Protein AF-A0A6H9KWT3-F1 (afdb_monomer)

Nearest PDB structures (foldseek):
  3na2-assembly3_B  TM=7.318E-01  e=3.523E-04  Leptospirillum rubarum
  6u9j-assembly1_A  TM=6.448E-01  e=3.720E-04  Escherichia coli O157:H7
  3na2-assembly4_C  TM=6.069E-01  e=5.750E-04  Leptospirillum rubarum
  3na2-assembly1_A  TM=5.983E-01  e=1.047E-03  Leptospirillum rubarum
  2iab-assembly1_A  TM=2.964E-01  e=1.240E+00  Streptomyces avermitilis

Mean predicted aligned error: 3.22 Å

Structure (mmCIF, N/CA/C/O backbone):
data_AF-A0A6H9KWT3-F1
#
_entry.id   AF-A0A6H9KWT3-F1
#
loop_
_atom_site.group_PDB
_atom_site.id
_atom_site.type_symbol
_atom_site.label_atom_id
_atom_site.label_alt_id
_atom_site.label_comp_id
_atom_site.label_asym_id
_atom_site.label_entity_id
_atom_site.label_seq_id
_atom_site.pdbx_PDB_ins_code
_atom_site.Cartn_x
_atom_site.Cartn_y
_atom_site.Cartn_z
_atom_site.occupancy
_atom_site.B_iso_or_equiv
_atom_site.auth_seq_id
_atom_site.auth_comp_id
_atom_site.auth_asym_id
_atom_site.auth_atom_id
_atom_site.pdbx_PDB_model_num
ATOM 1 N N . MET A 1 1 ? -4.986 -3.971 -15.962 1.00 73.75 1 MET A N 1
ATOM 2 C CA . MET A 1 1 ? -3.724 -4.735 -16.128 1.00 73.75 1 MET A CA 1
ATOM 3 C C . MET A 1 1 ? -2.672 -4.087 -15.248 1.00 73.75 1 MET A C 1
ATOM 5 O O . MET A 1 1 ? -2.765 -2.881 -15.087 1.00 73.75 1 MET A O 1
ATOM 9 N N . PRO A 1 2 ? -1.687 -4.819 -14.705 1.00 84.50 2 PRO A N 1
ATOM 10 C CA . PRO A 1 2 ? -0.586 -4.197 -13.974 1.00 84.50 2 P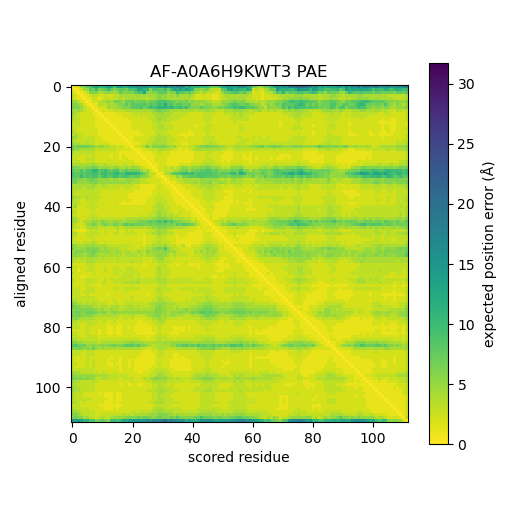RO A CA 1
ATOM 11 C C . PRO A 1 2 ? 0.045 -3.056 -14.774 1.00 84.50 2 PRO A C 1
ATOM 13 O O . PRO A 1 2 ? 0.155 -3.151 -15.999 1.00 84.50 2 PRO A O 1
ATOM 16 N N . SER A 1 3 ? 0.386 -1.960 -14.103 1.00 89.75 3 SER A N 1
ATOM 17 C CA . SER A 1 3 ? 0.795 -0.728 -14.775 1.00 89.75 3 SER A CA 1
ATOM 18 C C . SER A 1 3 ? 2.028 -0.107 -14.131 1.00 89.75 3 SER A C 1
ATOM 20 O O . SER A 1 3 ? 2.584 -0.606 -13.154 1.00 89.75 3 SER A O 1
ATOM 22 N N . LYS A 1 4 ? 2.453 1.025 -14.683 1.00 93.81 4 LYS A N 1
ATOM 23 C CA . LYS A 1 4 ? 3.325 1.978 -13.999 1.00 93.81 4 LYS A CA 1
ATOM 24 C C . LYS A 1 4 ? 2.529 2.853 -13.039 1.00 93.81 4 LYS A C 1
ATOM 26 O O . LYS A 1 4 ? 1.340 3.097 -13.272 1.00 93.81 4 LYS A O 1
ATOM 31 N N . ILE A 1 5 ? 3.191 3.363 -12.006 1.00 90.62 5 ILE A N 1
ATOM 32 C CA . ILE A 1 5 ? 2.675 4.470 -11.209 1.00 90.62 5 ILE A CA 1
ATOM 33 C C . ILE A 1 5 ? 2.789 5.736 -12.053 1.00 90.62 5 ILE A C 1
ATOM 35 O O . ILE A 1 5 ? 3.878 6.223 -12.344 1.00 90.62 5 ILE A O 1
ATOM 39 N N . VAL A 1 6 ? 1.637 6.259 -12.461 1.00 82.50 6 VAL A N 1
ATOM 40 C CA . VAL A 1 6 ? 1.530 7.501 -13.245 1.00 82.50 6 VAL A CA 1
ATOM 41 C C . VAL A 1 6 ? 0.968 8.664 -12.430 1.00 82.50 6 VAL A C 1
ATOM 43 O O . VAL A 1 6 ? 1.151 9.819 -12.801 1.00 82.50 6 VAL A O 1
ATOM 46 N N . ASN A 1 7 ? 0.304 8.375 -11.308 1.00 83.12 7 ASN A N 1
ATOM 47 C CA . ASN A 1 7 ? -0.207 9.389 -10.394 1.00 83.12 7 ASN A CA 1
ATOM 48 C C . ASN A 1 7 ? 0.908 9.804 -9.420 1.00 83.12 7 ASN A C 1
ATOM 50 O O . ASN A 1 7 ? 1.379 8.989 -8.622 1.00 83.12 7 ASN A O 1
ATOM 54 N N . SER A 1 8 ? 1.305 11.077 -9.468 1.00 82.81 8 SER A N 1
ATOM 55 C CA . SER A 1 8 ? 2.366 11.634 -8.622 1.00 82.81 8 SER A CA 1
ATOM 56 C C . SER A 1 8 ? 2.069 11.539 -7.126 1.00 82.81 8 SER A C 1
ATOM 58 O O . SER A 1 8 ? 3.006 11.505 -6.336 1.00 82.81 8 SER A O 1
ATOM 60 N N . ASN A 1 9 ? 0.798 11.453 -6.730 1.00 90.38 9 ASN A N 1
ATOM 61 C CA . ASN A 1 9 ? 0.387 11.388 -5.328 1.00 90.38 9 ASN A CA 1
ATOM 62 C C . ASN A 1 9 ? 0.555 9.975 -4.739 1.00 90.38 9 ASN A C 1
ATOM 64 O O . ASN A 1 9 ? 0.649 9.829 -3.521 1.00 90.38 9 ASN A O 1
ATOM 68 N N . LEU A 1 10 ? 0.662 8.929 -5.576 1.00 91.94 10 LEU A N 1
ATOM 69 C CA . LEU A 1 10 ? 0.928 7.563 -5.102 1.00 91.94 10 LEU A CA 1
ATOM 70 C C . LEU A 1 10 ? 2.362 7.388 -4.607 1.00 91.94 10 LEU A C 1
ATOM 72 O O . LEU A 1 10 ? 2.577 6.643 -3.656 1.00 91.94 10 LEU A O 1
ATOM 76 N N . LEU A 1 11 ? 3.340 8.048 -5.233 1.00 92.69 11 LEU A N 1
ATOM 77 C CA . LEU A 1 11 ? 4.750 7.837 -4.894 1.00 92.69 11 LEU A CA 1
ATOM 78 C C . LEU A 1 11 ? 5.062 8.233 -3.440 1.00 92.69 11 LEU A C 1
ATOM 80 O O . LEU A 1 11 ? 5.521 7.366 -2.699 1.00 92.69 11 LEU A O 1
ATOM 84 N N . PRO A 1 12 ? 4.733 9.452 -2.961 1.00 94.31 12 PRO A N 1
ATOM 85 C CA . PRO A 1 12 ? 4.964 9.818 -1.564 1.00 94.31 12 PRO A CA 1
ATOM 86 C C . PRO A 1 12 ? 4.226 8.917 -0.569 1.00 94.31 12 PRO A C 1
ATOM 88 O O . PRO A 1 12 ? 4.743 8.643 0.514 1.00 94.31 12 PRO A O 1
ATOM 91 N N . LEU A 1 13 ? 3.022 8.454 -0.928 1.00 95.75 13 LEU A N 1
ATOM 92 C CA . LEU A 1 13 ? 2.246 7.532 -0.106 1.00 95.75 13 LEU A CA 1
ATOM 93 C C . LEU A 1 13 ? 2.960 6.183 0.029 1.00 95.75 13 LEU A C 1
ATOM 95 O O . LEU A 1 13 ? 3.162 5.708 1.145 1.00 95.75 13 LEU A O 1
ATOM 99 N N . PHE A 1 14 ? 3.360 5.570 -1.086 1.00 94.94 14 PHE A N 1
ATOM 100 C CA . PHE A 1 14 ? 4.037 4.275 -1.068 1.00 94.94 14 PHE A CA 1
ATOM 101 C C . PHE A 1 14 ? 5.447 4.359 -0.476 1.00 94.94 14 PHE A C 1
ATOM 103 O O . PHE A 1 14 ? 5.850 3.457 0.258 1.00 94.94 14 PHE A O 1
ATOM 110 N N . ASP A 1 15 ? 6.158 5.468 -0.665 1.00 94.00 15 ASP A N 1
ATOM 111 C CA . ASP A 1 15 ? 7.408 5.742 0.048 1.00 94.00 15 ASP A CA 1
ATOM 112 C C . ASP A 1 15 ? 7.213 5.751 1.568 1.00 94.00 15 ASP A C 1
ATOM 114 O O . ASP A 1 15 ? 8.081 5.299 2.312 1.00 94.00 15 ASP A O 1
ATOM 118 N N . GLU A 1 16 ? 6.079 6.249 2.063 1.00 96.31 16 GLU A N 1
ATOM 119 C CA . GLU A 1 16 ? 5.776 6.221 3.492 1.00 96.31 16 GLU A CA 1
ATOM 120 C C . GLU A 1 16 ? 5.304 4.831 3.957 1.00 96.31 16 GLU A C 1
ATOM 122 O O . GLU A 1 16 ? 5.742 4.369 5.009 1.00 96.31 16 GLU A O 1
ATOM 127 N N . ILE A 1 17 ? 4.506 4.114 3.155 1.00 95.94 17 ILE A N 1
ATOM 128 C CA . ILE A 1 17 ? 4.091 2.722 3.427 1.00 95.94 17 ILE A CA 1
ATOM 129 C C . ILE A 1 17 ? 5.308 1.804 3.579 1.00 95.94 17 ILE A C 1
ATOM 131 O O . ILE A 1 17 ? 5.358 0.982 4.490 1.00 95.94 17 ILE A O 1
ATOM 135 N N . THR A 1 18 ? 6.314 1.941 2.714 1.00 94.12 18 THR A N 1
ATOM 136 C CA . THR A 1 18 ? 7.513 1.078 2.727 1.00 94.12 18 THR A CA 1
ATOM 137 C C . THR A 1 18 ? 8.438 1.321 3.929 1.00 94.12 18 THR A C 1
ATOM 139 O O . THR A 1 18 ? 9.341 0.519 4.192 1.00 94.12 18 THR A O 1
ATOM 142 N N . LYS A 1 19 ? 8.212 2.397 4.699 1.00 94.81 19 LYS A N 1
ATOM 143 C CA . LYS A 1 19 ? 8.890 2.643 5.985 1.00 94.81 19 LYS A CA 1
ATOM 144 C C . LYS A 1 19 ? 8.253 1.889 7.142 1.00 94.81 19 LYS A C 1
ATOM 146 O O . LYS A 1 19 ? 8.907 1.736 8.174 1.00 94.81 19 LYS A O 1
ATOM 151 N N . CYS A 1 20 ? 7.012 1.427 6.993 1.00 94.69 20 CYS A N 1
ATOM 152 C CA . CYS A 1 20 ? 6.413 0.534 7.970 1.00 94.69 20 CYS A CA 1
ATOM 153 C C . CYS A 1 20 ? 7.231 -0.763 8.074 1.00 94.69 20 CYS A C 1
ATOM 155 O O . CYS A 1 20 ? 7.993 -1.130 7.174 1.00 94.69 20 CYS A O 1
ATOM 157 N N . GLU A 1 21 ? 7.092 -1.448 9.207 1.00 91.94 21 GLU A N 1
ATOM 158 C CA . GLU A 1 21 ? 7.692 -2.765 9.399 1.00 91.94 21 GLU A CA 1
ATOM 159 C C . GLU A 1 21 ? 6.923 -3.824 8.591 1.00 91.94 21 GLU A C 1
ATOM 161 O O . GLU A 1 21 ? 6.826 -3.743 7.368 1.00 91.94 21 GLU A O 1
ATOM 166 N N . LYS A 1 22 ? 6.372 -4.840 9.256 1.00 96.19 22 LYS A N 1
ATOM 167 C CA . LYS A 1 22 ? 5.544 -5.846 8.602 1.00 96.19 22 LYS A CA 1
ATOM 168 C C . LYS A 1 22 ? 4.118 -5.336 8.475 1.00 96.19 22 LYS A C 1
ATOM 170 O O . LYS A 1 22 ? 3.500 -4.965 9.469 1.00 96.19 22 LYS A O 1
ATOM 175 N N . LEU A 1 23 ? 3.602 -5.368 7.255 1.00 97.88 23 LEU A N 1
ATOM 176 C CA . LEU A 1 23 ? 2.202 -5.104 6.947 1.00 97.88 23 LEU A CA 1
ATOM 177 C C . LEU A 1 23 ? 1.539 -6.376 6.423 1.00 97.88 23 LEU A C 1
ATOM 179 O O . LEU A 1 23 ? 2.211 -7.337 6.037 1.00 97.88 23 LEU A O 1
ATOM 183 N N . ILE A 1 24 ? 0.211 -6.362 6.380 1.00 97.69 24 ILE A N 1
ATOM 184 C CA . ILE A 1 24 ? -0.5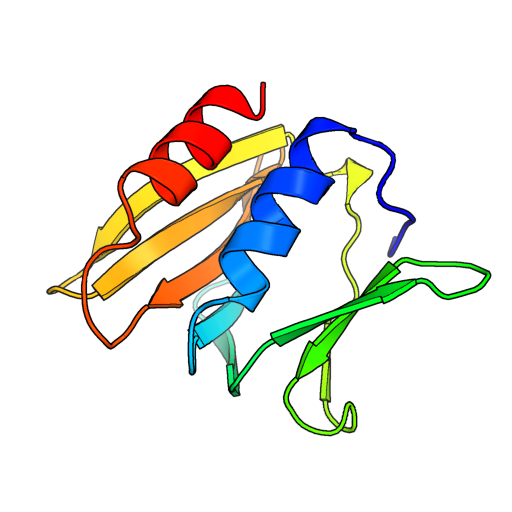95 -7.403 5.743 1.00 97.69 24 ILE A CA 1
ATOM 185 C C . ILE A 1 24 ? -1.250 -6.788 4.512 1.00 97.69 24 ILE A C 1
ATOM 187 O O . ILE A 1 24 ? -2.133 -5.939 4.636 1.00 97.69 24 ILE A O 1
ATOM 191 N N . PHE A 1 25 ? -0.834 -7.222 3.328 1.00 97.81 25 PHE A N 1
ATOM 192 C CA . PHE A 1 25 ? -1.546 -6.940 2.089 1.00 97.81 25 PHE A CA 1
ATOM 193 C C . PHE A 1 25 ? -2.639 -7.983 1.904 1.00 97.81 25 PHE A C 1
ATOM 195 O O . PHE A 1 25 ? -2.333 -9.170 1.825 1.00 97.81 25 PHE A O 1
ATOM 202 N N . ALA A 1 26 ? -3.893 -7.551 1.818 1.00 96.81 26 ALA A N 1
ATOM 203 C CA . ALA A 1 26 ? -5.047 -8.424 1.654 1.00 96.81 26 ALA A CA 1
ATOM 204 C C . ALA A 1 26 ? -5.820 -8.063 0.384 1.00 96.81 26 ALA A C 1
ATOM 206 O O . ALA A 1 26 ? -6.231 -6.913 0.200 1.00 96.81 26 ALA A O 1
ATOM 207 N N . CYS A 1 27 ? -6.052 -9.053 -0.472 1.00 95.75 27 CYS A N 1
ATOM 208 C CA . CYS A 1 27 ? -6.842 -8.908 -1.688 1.00 95.75 27 CYS A CA 1
ATOM 209 C C . CYS A 1 27 ? -7.642 -10.184 -1.952 1.00 95.75 27 CYS A C 1
ATOM 211 O O . CYS A 1 27 ? -7.166 -11.297 -1.728 1.00 95.75 27 CYS A O 1
ATOM 213 N N . GLY A 1 28 ? -8.862 -10.033 -2.454 1.00 91.81 28 GLY A N 1
ATOM 214 C CA . GLY A 1 28 ? -9.688 -11.157 -2.861 1.00 91.81 28 GLY A CA 1
ATOM 215 C C . GLY A 1 28 ? -11.109 -10.735 -3.201 1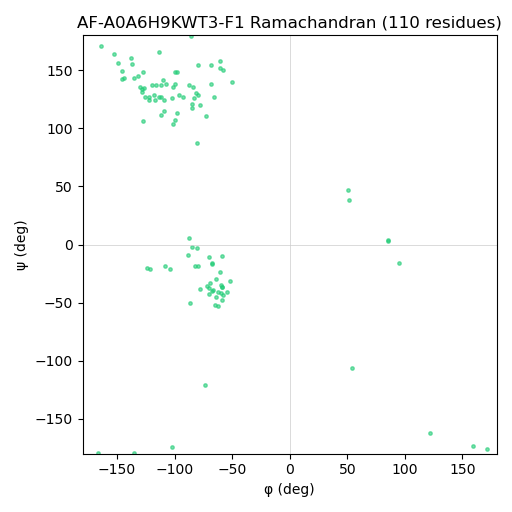.00 91.81 28 GLY A C 1
ATOM 216 O O . GLY A 1 28 ? -11.435 -9.549 -3.232 1.00 91.81 28 GLY A O 1
ATOM 217 N N . THR A 1 29 ? -11.955 -11.713 -3.503 1.00 89.06 29 THR A N 1
ATOM 218 C CA . THR A 1 29 ? -13.331 -11.488 -3.960 1.00 89.06 29 THR A CA 1
ATOM 219 C C . THR A 1 29 ? -14.284 -12.458 -3.269 1.00 89.06 29 THR A C 1
ATOM 221 O O . THR A 1 29 ? -13.878 -13.538 -2.843 1.00 89.06 29 THR A O 1
ATOM 224 N N . ASN A 1 30 ? -15.561 -12.074 -3.165 1.00 84.38 30 ASN A N 1
ATOM 225 C CA . ASN A 1 30 ? -16.667 -12.974 -2.812 1.00 84.38 30 ASN A CA 1
ATOM 226 C C . ASN A 1 30 ? -16.440 -13.821 -1.543 1.00 84.38 30 ASN A C 1
ATOM 228 O O . ASN A 1 30 ? -16.684 -15.024 -1.534 1.00 84.38 30 ASN A O 1
ATOM 232 N N . GLY A 1 31 ? -15.970 -13.190 -0.463 1.00 85.31 31 GLY A N 1
ATOM 233 C CA . GLY A 1 31 ? -15.778 -13.849 0.836 1.00 85.31 31 GLY A CA 1
ATOM 234 C C . GLY A 1 31 ? -14.440 -14.572 1.013 1.00 85.31 31 GLY A C 1
ATOM 235 O O . GLY A 1 31 ? -14.212 -15.155 2.068 1.00 85.31 31 GLY A O 1
ATOM 236 N N . ILE A 1 32 ? -13.541 -14.509 0.027 1.00 90.19 32 ILE A N 1
ATOM 237 C CA . ILE A 1 32 ? -12.186 -15.065 0.111 1.00 90.19 32 ILE A CA 1
ATOM 238 C C . ILE A 1 32 ? -11.175 -13.921 0.020 1.00 90.19 32 ILE A C 1
ATOM 240 O O . ILE A 1 32 ? -11.325 -13.027 -0.811 1.00 90.19 32 ILE A O 1
ATOM 244 N N . SER A 1 33 ? -10.135 -13.968 0.853 1.00 92.38 33 SER A N 1
ATOM 245 C CA . SER A 1 33 ? -8.971 -13.080 0.783 1.00 92.38 33 SER A CA 1
ATOM 246 C C . SER A 1 33 ? -7.696 -13.908 0.814 1.00 92.38 33 SER A C 1
ATOM 248 O O . SER A 1 33 ? -7.571 -14.824 1.627 1.00 92.38 33 SER A O 1
ATOM 250 N N . ALA A 1 34 ? -6.750 -13.567 -0.054 1.00 95.00 34 ALA A N 1
ATOM 251 C CA . ALA A 1 34 ? -5.370 -14.006 0.039 1.00 95.00 34 ALA A CA 1
ATOM 252 C C . ALA A 1 34 ? -4.544 -12.879 0.658 1.00 95.00 34 ALA A C 1
ATOM 254 O O . ALA A 1 34 ? -4.718 -11.706 0.314 1.00 95.00 34 ALA A O 1
ATOM 255 N N . ASN A 1 35 ? -3.643 -13.251 1.567 1.00 96.75 35 ASN A N 1
ATOM 256 C CA . ASN A 1 35 ? -2.826 -12.296 2.294 1.00 96.75 35 ASN A CA 1
ATOM 257 C C . ASN A 1 35 ? -1.343 -12.544 2.023 1.00 96.75 35 ASN A C 1
ATOM 259 O O . ASN A 1 35 ? -0.885 -13.686 2.058 1.00 96.75 35 ASN A O 1
ATOM 263 N N . ILE A 1 36 ? -0.594 -11.465 1.823 1.00 97.31 36 ILE A N 1
ATOM 264 C CA . ILE A 1 36 ? 0.868 -11.466 1.835 1.00 97.31 36 ILE A CA 1
ATOM 265 C C . ILE A 1 36 ? 1.304 -10.637 3.037 1.00 97.31 36 ILE A C 1
ATOM 267 O O . ILE A 1 36 ? 0.852 -9.506 3.210 1.00 97.31 36 ILE A O 1
ATOM 271 N N . VAL A 1 37 ? 2.158 -11.212 3.881 1.00 97.19 37 VAL A N 1
ATOM 272 C CA . VAL A 1 37 ? 2.616 -10.587 5.126 1.00 97.19 37 VAL A CA 1
ATOM 273 C C . VAL A 1 37 ? 4.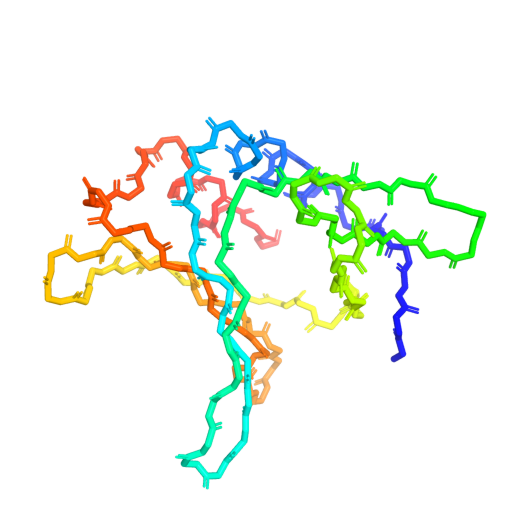118 -10.384 5.062 1.00 97.19 37 VAL A C 1
ATOM 275 O O . VAL A 1 37 ? 4.853 -11.336 4.810 1.00 97.19 37 VAL A O 1
ATOM 278 N N . GLY A 1 38 ? 4.569 -9.165 5.335 1.00 97.19 38 GLY A N 1
ATOM 279 C CA . GLY A 1 38 ? 5.992 -8.851 5.383 1.00 97.19 38 GLY A CA 1
ATOM 280 C C . GLY A 1 38 ? 6.272 -7.369 5.206 1.00 97.19 38 GLY A C 1
ATOM 281 O O . GLY A 1 38 ? 5.359 -6.538 5.191 1.00 97.19 38 GLY A O 1
ATOM 282 N N . LYS A 1 39 ? 7.557 -7.040 5.107 1.00 97.06 39 LYS A N 1
ATOM 283 C CA . LYS A 1 39 ? 8.006 -5.701 4.743 1.00 97.06 39 LYS A CA 1
ATOM 284 C C . LYS A 1 39 ? 7.921 -5.515 3.234 1.00 97.06 39 LYS A C 1
ATOM 286 O O . LYS A 1 39 ? 8.466 -6.315 2.476 1.00 97.06 39 LYS A O 1
ATOM 291 N N . PHE A 1 40 ? 7.283 -4.432 2.806 1.00 97.06 40 PHE A N 1
ATOM 292 C CA . PHE A 1 40 ? 7.105 -4.130 1.390 1.00 97.06 40 PHE A CA 1
ATOM 293 C C . PHE A 1 40 ? 8.115 -3.103 0.889 1.00 97.06 40 PHE A C 1
ATOM 295 O O . PHE A 1 40 ? 8.528 -2.201 1.621 1.00 97.06 40 PHE A O 1
ATOM 302 N N . LYS A 1 41 ? 8.485 -3.226 -0.385 1.00 95.94 41 LYS A N 1
ATOM 303 C CA . LYS A 1 41 ? 9.290 -2.252 -1.124 1.00 95.94 41 LYS A CA 1
ATOM 304 C C . LYS A 1 41 ? 8.684 -2.025 -2.497 1.00 95.94 41 LYS A C 1
ATOM 306 O O . LYS A 1 41 ? 8.193 -2.961 -3.123 1.00 95.94 41 LYS A O 1
ATOM 311 N N . LEU A 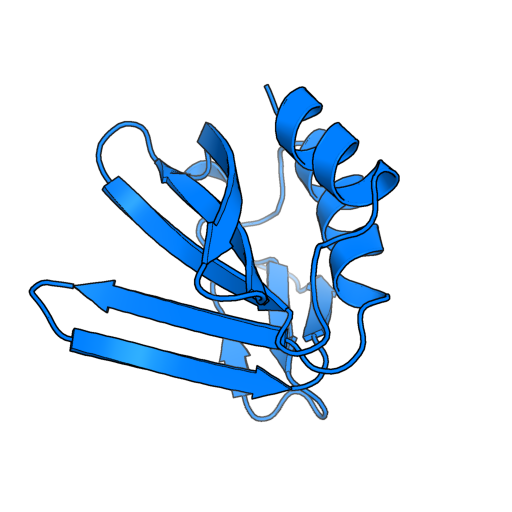1 42 ? 8.752 -0.789 -2.970 1.00 95.12 42 LEU A N 1
ATOM 312 C CA . LEU A 1 42 ? 8.375 -0.467 -4.335 1.00 95.12 42 LEU A CA 1
ATOM 313 C C . LEU A 1 42 ? 9.540 -0.795 -5.273 1.00 95.12 42 LEU A C 1
ATOM 315 O O . LEU A 1 42 ? 10.679 -0.409 -5.007 1.00 95.12 42 LEU A O 1
ATOM 319 N N . ASN A 1 43 ? 9.255 -1.523 -6.349 1.00 94.50 43 ASN A N 1
ATOM 320 C CA . ASN A 1 43 ? 10.239 -1.899 -7.354 1.00 94.50 43 ASN A CA 1
ATOM 321 C C . ASN A 1 43 ? 9.803 -1.399 -8.736 1.00 94.50 43 ASN A C 1
ATOM 323 O O . ASN A 1 43 ? 8.705 -1.714 -9.201 1.00 94.50 43 ASN A O 1
ATOM 327 N N . PHE A 1 44 ? 10.677 -0.622 -9.377 1.00 93.94 44 PHE A N 1
ATOM 328 C CA . PHE A 1 44 ? 10.422 0.023 -10.661 1.00 93.94 44 PHE A CA 1
ATOM 329 C C . PHE A 1 44 ? 11.072 -0.781 -11.788 1.00 93.94 44 PHE A C 1
ATOM 331 O O . PHE A 1 44 ? 12.293 -0.762 -11.946 1.00 93.94 44 PHE A O 1
ATOM 338 N N . LEU A 1 45 ? 10.269 -1.484 -12.589 1.00 91.56 45 LEU A N 1
ATOM 339 C CA . LEU A 1 45 ? 10.766 -2.337 -13.677 1.00 91.56 45 LEU A CA 1
ATOM 340 C C . LEU A 1 45 ? 10.611 -1.657 -15.041 1.00 91.56 45 LEU A C 1
ATOM 342 O O . LEU A 1 45 ? 10.249 -0.493 -15.123 1.00 91.56 45 LEU A O 1
ATOM 346 N N . HIS A 1 46 ? 10.909 -2.327 -16.153 1.00 89.06 46 HIS A N 1
ATOM 347 C CA . HIS A 1 46 ? 10.760 -1.685 -17.465 1.00 89.06 46 HIS A CA 1
ATOM 348 C C . HIS A 1 46 ? 9.283 -1.467 -17.850 1.00 89.06 46 HIS A C 1
ATOM 350 O O . HIS A 1 46 ? 8.919 -0.394 -18.324 1.00 89.06 46 HIS A O 1
ATOM 356 N N . SER A 1 47 ? 8.426 -2.463 -17.607 1.00 88.81 47 SER A N 1
ATOM 357 C CA . SER A 1 47 ? 7.035 -2.500 -18.086 1.00 88.81 47 SER A CA 1
ATOM 358 C C . SER A 1 47 ? 5.976 -2.196 -17.024 1.00 88.81 47 SER A C 1
ATOM 360 O O . SER A 1 47 ? 4.860 -1.826 -17.373 1.00 88.81 47 SER A O 1
ATOM 362 N N . GLU A 1 48 ? 6.303 -2.345 -15.743 1.00 92.75 48 GLU A N 1
ATOM 363 C CA . GLU A 1 48 ? 5.371 -2.163 -14.626 1.00 92.75 48 GLU A CA 1
ATOM 364 C C . GLU A 1 48 ? 6.116 -1.748 -13.354 1.00 92.75 48 GLU A C 1
ATOM 366 O O . GLU A 1 48 ? 7.341 -1.879 -13.270 1.00 92.75 48 GLU A O 1
ATOM 371 N N . ASP A 1 49 ? 5.368 -1.245 -12.375 1.00 94.56 49 ASP A N 1
ATOM 372 C CA . ASP A 1 49 ? 5.842 -1.083 -11.003 1.00 94.56 49 ASP A CA 1
ATOM 373 C C . ASP A 1 49 ? 5.120 -2.094 -10.119 1.00 94.56 49 ASP A C 1
ATOM 375 O O . ASP A 1 49 ? 3.929 -2.357 -10.305 1.00 94.56 49 ASP A O 1
ATOM 379 N N . ARG A 1 50 ? 5.830 -2.673 -9.155 1.00 94.38 50 ARG A N 1
ATOM 380 C CA . ARG A 1 50 ? 5.284 -3.720 -8.286 1.00 94.38 50 ARG A CA 1
ATOM 381 C C . ARG A 1 50 ? 5.698 -3.522 -6.836 1.00 94.38 50 ARG A C 1
ATOM 383 O O . ARG A 1 50 ? 6.677 -2.831 -6.550 1.00 94.38 50 ARG A O 1
ATOM 390 N N . LEU A 1 51 ? 4.953 -4.146 -5.928 1.00 95.56 51 LEU A N 1
ATOM 391 C CA . LEU A 1 51 ? 5.335 -4.232 -4.519 1.00 95.56 51 LEU A CA 1
ATOM 392 C C . LEU A 1 51 ? 5.993 -5.576 -4.255 1.00 95.56 51 LEU A C 1
ATOM 394 O O . LEU A 1 51 ? 5.327 -6.610 -4.295 1.00 95.56 51 LEU A O 1
ATOM 398 N N . ASP A 1 52 ? 7.280 -5.543 -3.945 1.00 96.88 52 ASP A N 1
ATOM 399 C CA . ASP A 1 52 ? 8.039 -6.718 -3.536 1.00 96.88 52 ASP A CA 1
ATOM 400 C C . ASP A 1 52 ? 7.910 -6.895 -2.023 1.00 96.88 52 ASP A C 1
ATOM 402 O O . ASP A 1 52 ? 7.981 -5.926 -1.262 1.00 96.88 52 ASP A O 1
ATOM 406 N N . CYS A 1 53 ? 7.707 -8.136 -1.586 1.00 97.12 53 CYS A N 1
ATOM 407 C CA . CYS A 1 53 ? 7.657 -8.506 -0.179 1.00 97.12 53 CYS A CA 1
ATOM 408 C C . CYS A 1 53 ? 8.979 -9.166 0.225 1.00 97.12 53 CYS A C 1
ATOM 410 O O . CYS A 1 53 ? 9.400 -10.143 -0.396 1.00 97.12 53 CYS A O 1
ATOM 412 N N . GLU A 1 54 ? 9.612 -8.642 1.275 1.00 94.62 54 GLU A N 1
ATOM 413 C CA . GLU A 1 54 ? 10.882 -9.120 1.833 1.00 94.62 54 GLU A CA 1
ATOM 414 C C . GLU A 1 54 ? 12.012 -9.209 0.786 1.00 94.62 54 GLU A C 1
ATOM 416 O O . GLU A 1 54 ? 12.565 -8.181 0.379 1.00 94.62 54 GLU A O 1
ATOM 421 N N . ASP A 1 55 ? 12.373 -10.426 0.367 1.00 92.81 55 ASP A N 1
ATOM 422 C CA . ASP A 1 55 ? 13.430 -10.717 -0.607 1.00 92.81 55 ASP A CA 1
ATOM 423 C C . ASP A 1 55 ? 12.960 -10.637 -2.070 1.00 92.81 55 ASP A C 1
ATOM 425 O O . ASP A 1 55 ? 13.766 -10.786 -2.988 1.00 92.81 55 ASP A O 1
ATOM 429 N N . GLY A 1 56 ? 11.669 -10.370 -2.295 1.00 90.50 56 GLY A N 1
ATOM 430 C CA . GLY A 1 56 ? 11.071 -10.243 -3.622 1.00 90.50 56 GLY A CA 1
ATOM 431 C C . GLY A 1 56 ? 10.628 -11.564 -4.254 1.00 90.50 56 GLY A C 1
ATOM 432 O O . GLY A 1 56 ? 10.132 -11.548 -5.383 1.00 90.50 56 GLY A O 1
ATOM 433 N N . THR A 1 57 ? 10.733 -12.694 -3.543 1.00 93.12 57 THR A N 1
ATOM 434 C CA . THR A 1 57 ? 10.161 -13.977 -3.992 1.00 93.12 57 THR A CA 1
ATOM 435 C C . THR A 1 57 ? 8.646 -13.860 -4.169 1.00 93.12 57 THR A C 1
ATOM 437 O O . THR A 1 57 ? 8.092 -14.319 -5.167 1.00 93.12 57 THR A O 1
ATOM 440 N N . ASN A 1 58 ? 7.982 -13.178 -3.232 1.00 94.50 58 ASN A N 1
ATOM 441 C CA . ASN A 1 58 ? 6.571 -12.822 -3.329 1.00 94.50 58 ASN A CA 1
ATOM 442 C C . ASN A 1 58 ? 6.443 -11.356 -3.736 1.00 94.50 58 ASN A C 1
ATOM 444 O O . ASN A 1 58 ? 7.116 -10.488 -3.178 1.00 94.50 58 ASN A O 1
ATOM 448 N N . HIS A 1 59 ? 5.553 -11.075 -4.679 1.00 94.62 59 HIS A N 1
ATOM 449 C CA . HIS A 1 59 ? 5.338 -9.726 -5.178 1.00 94.62 59 HIS A CA 1
ATOM 450 C C . HIS A 1 59 ? 3.890 -9.534 -5.621 1.00 94.62 59 HIS A C 1
ATOM 452 O O . HIS A 1 59 ? 3.172 -10.490 -5.920 1.00 94.62 59 HIS A O 1
ATOM 458 N N . ILE A 1 60 ? 3.453 -8.280 -5.624 1.00 95.31 60 ILE A N 1
ATOM 459 C CA . ILE A 1 60 ? 2.090 -7.885 -5.956 1.00 95.31 60 ILE A CA 1
ATOM 460 C C . ILE A 1 60 ? 2.140 -7.005 -7.195 1.00 95.31 60 ILE A C 1
ATOM 462 O O . ILE A 1 60 ? 2.794 -5.960 -7.211 1.00 95.31 60 ILE A O 1
ATOM 466 N N . HIS A 1 61 ? 1.394 -7.424 -8.209 1.00 94.62 61 HIS A N 1
ATOM 467 C CA . HIS A 1 61 ? 1.167 -6.659 -9.422 1.00 94.62 61 HIS A CA 1
ATOM 468 C C . HIS A 1 61 ? -0.108 -5.830 -9.277 1.00 94.62 61 HIS A C 1
ATOM 470 O O . HIS A 1 61 ? -1.169 -6.373 -8.960 1.00 94.62 61 HIS A O 1
ATOM 476 N N . ILE A 1 62 ? -0.014 -4.522 -9.511 1.00 92.50 62 ILE A N 1
ATOM 477 C CA . ILE A 1 62 ? -1.119 -3.583 -9.302 1.00 92.50 62 ILE A CA 1
ATOM 478 C C . ILE A 1 62 ? -1.343 -2.778 -10.580 1.00 92.50 62 ILE A C 1
ATOM 480 O O . ILE A 1 62 ? -0.406 -2.284 -11.204 1.00 92.50 62 ILE A O 1
ATOM 484 N N . ASP A 1 63 ? -2.609 -2.647 -10.970 1.00 92.94 63 ASP A N 1
ATOM 485 C CA . ASP A 1 63 ? -3.035 -1.633 -11.933 1.00 92.94 63 ASP A CA 1
ATOM 486 C C . ASP A 1 63 ? -3.177 -0.297 -11.196 1.00 92.94 63 ASP A C 1
ATOM 488 O O . ASP A 1 63 ? -4.233 0.018 -10.640 1.00 92.94 63 ASP A O 1
ATOM 492 N N . TRP A 1 64 ? -2.081 0.452 -11.101 1.00 93.25 64 TRP A N 1
ATOM 493 C CA . TRP A 1 64 ? -2.011 1.676 -10.301 1.00 93.25 64 TRP A CA 1
ATOM 494 C C . TRP A 1 64 ? -2.952 2.763 -10.812 1.00 93.25 64 TRP A C 1
ATOM 496 O O . TRP A 1 64 ? -3.450 3.557 -10.018 1.00 93.25 64 TRP A O 1
ATOM 506 N N . GLY A 1 65 ? -3.226 2.781 -12.121 1.00 91.75 65 GLY A N 1
ATOM 507 C CA . GLY A 1 65 ? -4.160 3.725 -12.735 1.00 91.75 65 GLY A CA 1
ATOM 508 C C . GLY A 1 65 ? -5.617 3.497 -12.327 1.00 91.75 65 GLY A C 1
ATOM 509 O O . GLY A 1 65 ? -6.445 4.387 -12.497 1.00 91.75 65 GLY A O 1
ATOM 510 N N . ASN A 1 66 ? -5.934 2.327 -11.768 1.00 93.00 66 ASN A N 1
ATOM 511 C CA . ASN A 1 66 ? -7.280 1.989 -11.319 1.00 93.00 66 ASN A CA 1
ATOM 512 C C . ASN A 1 66 ? -7.564 2.416 -9.866 1.00 93.00 66 ASN A C 1
ATOM 514 O O . ASN A 1 66 ? -8.703 2.325 -9.406 1.00 93.00 66 ASN A O 1
ATOM 518 N N . ILE A 1 67 ? -6.546 2.858 -9.120 1.00 94.56 67 ILE A N 1
ATOM 519 C CA . ILE A 1 67 ? -6.732 3.391 -7.769 1.00 94.56 67 ILE A CA 1
ATOM 520 C C . ILE A 1 67 ? -7.269 4.817 -7.899 1.00 94.56 67 ILE A C 1
ATOM 522 O O . ILE A 1 67 ? -6.619 5.683 -8.474 1.00 94.56 67 ILE A O 1
ATOM 526 N N . GLN A 1 68 ? -8.451 5.063 -7.345 1.00 94.31 68 GLN A N 1
ATOM 527 C CA . GLN A 1 68 ? -9.135 6.359 -7.413 1.00 94.31 68 GLN A CA 1
ATOM 528 C C . GLN A 1 68 ? -9.478 6.928 -6.037 1.00 94.31 68 GLN A C 1
ATOM 530 O O . GLN A 1 68 ? -9.701 8.126 -5.891 1.00 94.31 68 GLN A O 1
ATOM 535 N N . LYS A 1 69 ? -9.520 6.077 -5.009 1.00 95.25 69 LYS A N 1
ATOM 536 C CA . LYS A 1 69 ? -9.780 6.496 -3.635 1.00 95.25 69 LYS A CA 1
ATOM 537 C C . LYS A 1 69 ? -8.993 5.636 -2.662 1.00 95.25 69 LYS A C 1
ATOM 539 O O . LYS A 1 69 ? -8.864 4.425 -2.852 1.00 95.25 69 LYS A O 1
ATOM 544 N N . ILE A 1 70 ? -8.508 6.269 -1.602 1.00 97.19 70 ILE A N 1
ATOM 545 C CA . ILE A 1 70 ? -7.869 5.596 -0.478 1.00 97.19 70 ILE A CA 1
ATOM 546 C C . ILE A 1 70 ? -8.589 6.047 0.788 1.00 97.19 70 ILE A C 1
ATOM 548 O O . ILE A 1 70 ? -8.785 7.237 1.015 1.00 97.19 70 ILE A O 1
ATOM 552 N N . GLU A 1 71 ? -9.037 5.086 1.586 1.00 96.44 71 GLU A N 1
ATOM 553 C CA . GLU A 1 71 ? -9.678 5.339 2.875 1.00 96.44 71 GLU A CA 1
ATOM 554 C C . GLU A 1 71 ? -8.781 4.859 4.006 1.00 96.44 71 GLU A C 1
ATOM 556 O O . GLU A 1 71 ? -8.210 3.769 3.939 1.00 96.44 71 GLU A O 1
ATOM 561 N N . THR A 1 72 ? -8.690 5.666 5.055 1.00 96.94 72 THR A N 1
ATOM 562 C CA . THR A 1 72 ? -7.993 5.329 6.293 1.00 96.94 72 THR A CA 1
ATOM 563 C C . THR A 1 72 ? -9.006 4.832 7.320 1.00 96.94 72 THR A C 1
ATOM 565 O O . THR A 1 72 ? -10.168 5.243 7.329 1.00 96.94 72 THR A O 1
ATOM 568 N N . GLY A 1 73 ? -8.589 3.927 8.197 1.00 95.94 73 GLY A N 1
ATOM 569 C CA . GLY A 1 73 ? -9.459 3.412 9.243 1.00 95.94 73 GLY A CA 1
ATOM 570 C C . GLY A 1 73 ? -8.716 2.640 10.319 1.00 95.94 73 GLY A C 1
ATOM 571 O O . GLY A 1 73 ? -7.495 2.484 10.279 1.00 95.94 73 GLY A O 1
ATOM 572 N N . ASN A 1 74 ? -9.491 2.140 11.276 1.00 95.56 74 ASN A N 1
ATOM 573 C CA . ASN A 1 74 ? -9.041 1.209 12.296 1.00 95.56 74 ASN A CA 1
ATOM 574 C C . ASN A 1 74 ? -9.984 0.002 12.309 1.00 95.56 74 ASN A C 1
ATOM 576 O O . ASN A 1 74 ? -11.205 0.171 12.289 1.00 95.56 74 ASN A O 1
ATOM 580 N N . PHE A 1 75 ? -9.427 -1.203 12.339 1.00 92.69 75 PHE A N 1
ATOM 581 C CA . PHE A 1 75 ? -10.188 -2.441 12.427 1.00 92.69 75 PHE A CA 1
ATOM 582 C C . PHE A 1 75 ? -9.648 -3.280 13.582 1.00 92.69 75 PHE A C 1
ATOM 584 O O . PHE A 1 75 ? -8.553 -3.823 13.502 1.00 92.69 75 PHE A O 1
ATOM 591 N N . TYR A 1 76 ? -10.405 -3.344 14.681 1.00 92.38 76 TYR A N 1
ATOM 592 C CA . TYR A 1 76 ? -10.024 -4.062 15.906 1.00 92.38 76 TYR A CA 1
ATOM 593 C C . TYR A 1 76 ? -8.626 -3.707 16.445 1.00 92.38 76 TYR A C 1
ATOM 595 O O . TYR A 1 76 ? -7.912 -4.564 16.956 1.00 92.38 76 TYR A O 1
ATOM 603 N N . GLY A 1 77 ? -8.240 -2.431 16.361 1.00 93.31 77 GLY A N 1
ATOM 604 C CA . GLY A 1 77 ? -6.938 -1.953 16.821 1.00 93.31 77 GLY A CA 1
ATOM 605 C C . GLY A 1 77 ? -5.876 -1.888 15.726 1.00 93.31 77 GLY A C 1
ATOM 606 O O . GLY A 1 77 ? -4.913 -1.149 15.898 1.00 93.31 77 GLY A O 1
ATOM 607 N N . GLU A 1 78 ? -6.075 -2.535 14.578 1.00 95.94 78 GLU A N 1
ATOM 608 C CA . GLU A 1 78 ? -5.154 -2.470 13.440 1.00 95.94 78 GLU A CA 1
ATOM 609 C C . GLU A 1 78 ? -5.430 -1.238 12.576 1.00 95.94 78 GLU A C 1
ATOM 611 O O . GLU A 1 78 ? -6.580 -0.941 12.247 1.00 95.94 78 GLU A O 1
ATOM 616 N N . GLY A 1 79 ? -4.382 -0.522 12.173 1.00 97.75 79 GLY A N 1
ATOM 617 C CA . GLY A 1 79 ? -4.501 0.540 11.178 1.00 97.75 79 GLY A CA 1
ATOM 618 C C . GLY A 1 79 ? -4.833 -0.051 9.812 1.00 97.75 79 GLY A C 1
ATOM 619 O O . GLY A 1 79 ? -4.250 -1.060 9.426 1.00 97.75 79 GLY A O 1
ATOM 620 N N . VAL A 1 80 ? -5.745 0.573 9.066 1.00 98.06 80 VAL A N 1
ATOM 621 C CA . VAL A 1 80 ? -6.182 0.082 7.750 1.00 98.06 80 VAL A CA 1
ATOM 622 C C . VAL A 1 80 ? -6.095 1.182 6.704 1.00 98.06 80 VAL A C 1
ATOM 624 O O . VAL A 1 80 ? -6.622 2.274 6.903 1.00 98.06 80 VAL A O 1
ATOM 627 N N . LEU A 1 81 ? -5.483 0.864 5.563 1.00 98.06 81 LEU A N 1
ATOM 628 C CA . LEU A 1 81 ? -5.641 1.605 4.314 1.00 98.06 81 LEU A CA 1
ATOM 629 C C . LEU A 1 81 ? -6.443 0.744 3.342 1.00 98.06 81 LEU A C 1
ATOM 631 O O . LEU A 1 81 ? -6.057 -0.386 3.047 1.00 98.06 81 LEU A O 1
ATOM 635 N N . THR A 1 82 ? -7.554 1.270 2.837 1.00 97.56 82 THR A N 1
ATOM 636 C CA . THR A 1 82 ? -8.404 0.599 1.848 1.00 97.56 82 THR A CA 1
ATOM 637 C C . THR A 1 82 ? -8.275 1.305 0.509 1.00 97.56 82 THR A C 1
ATOM 639 O O . THR A 1 82 ? -8.688 2.454 0.377 1.00 97.56 82 THR A O 1
ATOM 642 N N . PHE A 1 83 ? -7.732 0.606 -0.485 1.00 96.94 83 PHE A N 1
ATOM 643 C CA . PHE A 1 83 ? -7.507 1.121 -1.833 1.00 96.94 83 PHE A CA 1
ATOM 644 C C . PHE A 1 83 ? -8.667 0.709 -2.728 1.00 96.94 83 PHE A C 1
ATOM 646 O O . PHE A 1 83 ? -9.038 -0.467 -2.777 1.00 96.94 83 PHE A O 1
ATOM 653 N N . GLN A 1 84 ? -9.260 1.673 -3.425 1.00 96.06 84 GLN A N 1
ATOM 654 C CA . GLN A 1 84 ? -10.508 1.484 -4.153 1.00 96.06 84 GLN A CA 1
ATOM 655 C C . GLN A 1 84 ? -10.408 2.036 -5.570 1.00 96.06 84 GLN A C 1
ATOM 657 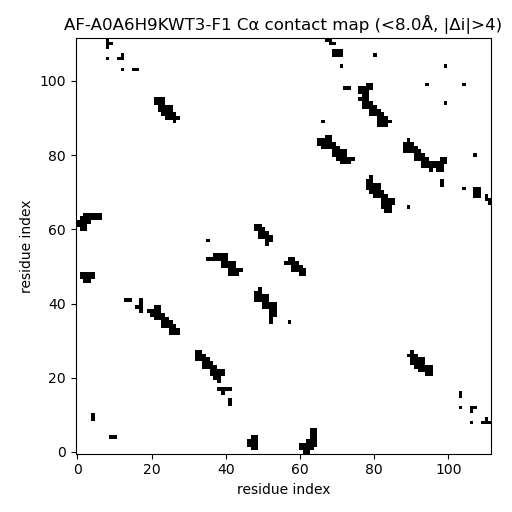O O . GLN A 1 84 ? -9.778 3.063 -5.825 1.00 96.06 84 GLN A O 1
ATOM 662 N N . SER A 1 85 ? -11.089 1.337 -6.467 1.00 93.81 85 SER A N 1
ATOM 663 C CA . SER A 1 85 ? -11.553 1.880 -7.740 1.00 93.81 85 SER A CA 1
ATOM 664 C C . SER A 1 85 ? -12.906 2.561 -7.537 1.00 93.81 85 SER A C 1
ATOM 666 O O . SER A 1 85 ? -13.489 2.508 -6.456 1.00 93.81 85 SER A O 1
ATOM 668 N N . GLU A 1 86 ? -13.457 3.109 -8.611 1.00 90.62 86 GLU A N 1
ATOM 669 C CA . GLU A 1 86 ? -14.788 3.718 -8.668 1.00 90.62 86 GLU A CA 1
ATOM 670 C C . GLU A 1 86 ? -15.912 2.818 -8.119 1.00 90.62 86 GLU A C 1
ATOM 672 O O . GLU A 1 86 ? -16.909 3.307 -7.593 1.00 90.62 86 GLU A O 1
ATOM 677 N N . LYS A 1 87 ? -15.772 1.491 -8.266 1.00 89.94 87 LYS A N 1
ATOM 678 C CA . LYS A 1 87 ? -16.855 0.526 -7.997 1.00 89.94 87 LYS A CA 1
ATOM 679 C C . LYS A 1 87 ? -16.529 -0.514 -6.935 1.00 89.94 87 LYS A C 1
ATOM 681 O O . LYS A 1 87 ? -17.448 -1.126 -6.405 1.00 89.94 87 LYS A O 1
ATOM 686 N N . ASN A 1 88 ? -15.250 -0.762 -6.663 1.00 93.00 88 ASN A N 1
ATOM 687 C CA . ASN A 1 88 ? -14.820 -1.896 -5.848 1.00 93.00 88 ASN A CA 1
ATOM 688 C C . ASN A 1 88 ? -13.593 -1.556 -5.004 1.00 93.00 88 ASN A C 1
ATOM 690 O O . ASN A 1 88 ? -12.703 -0.826 -5.451 1.00 93.00 88 ASN A O 1
ATOM 694 N N . VAL A 1 89 ? -13.496 -2.202 -3.841 1.00 94.69 89 VAL A N 1
ATOM 695 C CA . VAL A 1 89 ? -12.234 -2.330 -3.104 1.00 94.69 89 VAL A CA 1
ATOM 696 C C . VAL A 1 89 ? -11.277 -3.188 -3.928 1.00 94.69 89 VAL A C 1
ATOM 698 O O . VAL A 1 89 ? -11.627 -4.293 -4.333 1.00 94.69 89 VAL A O 1
ATOM 701 N N . LEU A 1 90 ? -10.077 -2.668 -4.171 1.00 95.12 90 LEU A N 1
ATOM 702 C CA . LEU A 1 90 ? -9.013 -3.367 -4.886 1.00 95.12 90 LEU A CA 1
ATOM 703 C C . LEU A 1 90 ? -8.202 -4.225 -3.920 1.00 95.12 90 LEU A C 1
ATOM 705 O O . LEU A 1 90 ? -7.993 -5.406 -4.167 1.00 95.12 90 LEU A O 1
ATOM 709 N N . PHE A 1 91 ? -7.757 -3.630 -2.815 1.00 97.00 91 PHE A N 1
ATOM 710 C CA . PHE A 1 91 ? -7.008 -4.308 -1.762 1.00 97.00 91 PHE A CA 1
ATOM 711 C C . PHE A 1 91 ? -7.000 -3.469 -0.482 1.00 97.00 91 PHE A C 1
ATOM 713 O O . PHE A 1 91 ? -7.413 -2.304 -0.463 1.00 97.00 91 PHE A O 1
ATOM 720 N N . LYS A 1 92 ? -6.509 -4.071 0.600 1.00 97.38 92 LYS A N 1
ATOM 721 C CA . LYS A 1 92 ? -6.276 -3.408 1.881 1.00 97.38 92 LYS A CA 1
ATOM 722 C C . LYS A 1 92 ? -4.850 -3.643 2.358 1.00 97.38 92 LYS A C 1
ATOM 724 O O . LYS A 1 92 ? -4.284 -4.708 2.119 1.00 97.38 92 LYS A O 1
ATOM 729 N N . LEU A 1 93 ? -4.306 -2.661 3.065 1.00 98.06 93 LEU A N 1
ATOM 730 C CA . LEU A 1 93 ? -3.103 -2.804 3.876 1.00 98.06 93 LEU A CA 1
ATOM 731 C C . LEU A 1 93 ? -3.491 -2.686 5.344 1.00 98.06 93 LEU A C 1
ATOM 733 O O . LEU A 1 93 ? -4.107 -1.692 5.729 1.00 98.06 93 LEU A O 1
ATOM 737 N N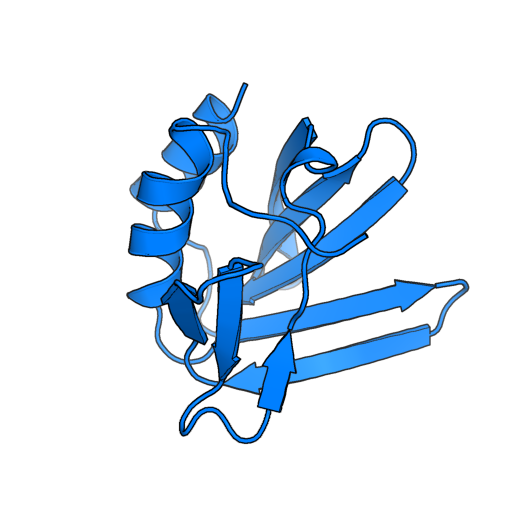 . TYR A 1 94 ? -3.103 -3.672 6.147 1.00 97.94 94 TYR A N 1
ATOM 738 C CA . TYR A 1 94 ? -3.259 -3.632 7.597 1.00 97.94 94 TYR A CA 1
ATOM 739 C C . TYR A 1 94 ? -1.907 -3.436 8.273 1.00 97.94 94 TYR A C 1
ATOM 741 O O . TYR A 1 94 ? -0.915 -4.069 7.895 1.00 97.94 94 TYR A O 1
ATOM 749 N N . ASN A 1 95 ? -1.892 -2.582 9.292 1.00 97.75 95 ASN A N 1
ATOM 750 C CA . ASN A 1 95 ? -0.804 -2.458 10.244 1.00 97.75 95 ASN A CA 1
ATOM 751 C C . ASN A 1 95 ? -1.187 -3.186 11.545 1.00 97.75 95 ASN A C 1
ATOM 753 O O . ASN A 1 95 ? -1.960 -2.637 12.339 1.00 97.75 95 ASN A O 1
ATOM 757 N N . PRO A 1 96 ? -0.641 -4.390 11.794 1.00 96.19 96 PRO A N 1
ATOM 758 C CA . PRO A 1 96 ? -0.959 -5.154 13.000 1.00 96.19 96 PRO A CA 1
ATOM 759 C C . PRO A 1 96 ? -0.423 -4.491 14.279 1.00 96.19 96 PRO A C 1
ATOM 761 O O . PRO A 1 96 ? -0.866 -4.814 15.377 1.00 96.19 96 PRO A O 1
ATOM 764 N N . ASN A 1 97 ? 0.510 -3.541 14.155 1.00 94.31 97 ASN A N 1
ATOM 7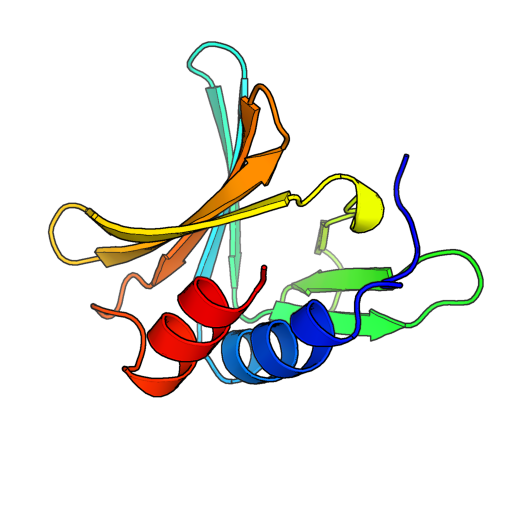65 C CA . ASN A 1 97 ? 1.121 -2.843 15.287 1.00 94.31 97 ASN A CA 1
ATOM 766 C C . ASN A 1 97 ? 0.331 -1.599 15.735 1.00 94.31 97 ASN A C 1
ATOM 768 O O . ASN A 1 97 ? 0.803 -0.847 16.588 1.00 94.31 97 ASN A O 1
ATOM 772 N N . GLY A 1 98 ? -0.848 -1.351 15.161 1.00 95.25 98 GLY A N 1
ATOM 773 C CA . GLY A 1 98 ? -1.708 -0.229 15.523 1.00 95.25 98 GLY A CA 1
ATOM 774 C C . GLY A 1 98 ? -2.022 0.692 14.351 1.00 95.25 98 GLY A C 1
ATOM 775 O O . GLY A 1 98 ? -1.853 0.344 13.184 1.00 95.25 98 GLY A O 1
ATOM 776 N N . ASN A 1 99 ? -2.482 1.902 14.663 1.00 96.31 99 ASN A N 1
ATOM 777 C CA . ASN A 1 99 ? -2.812 2.904 13.653 1.00 96.31 99 ASN A CA 1
ATOM 778 C C . ASN A 1 99 ? -1.617 3.247 12.752 1.00 96.31 99 ASN A C 1
ATOM 780 O O . ASN A 1 99 ? -0.459 3.226 13.173 1.00 96.31 99 ASN A O 1
ATOM 784 N N . PHE A 1 100 ? -1.911 3.613 11.506 1.00 96.94 100 PHE A N 1
ATOM 785 C CA . PHE A 1 100 ? -0.928 4.261 10.646 1.00 96.94 100 PHE A CA 1
ATOM 786 C C . PHE A 1 100 ? -0.597 5.667 11.160 1.00 96.94 100 PHE A C 1
ATOM 788 O O . PHE A 1 100 ? -1.411 6.296 11.842 1.00 96.94 100 PHE A O 1
ATOM 795 N N . SER A 1 101 ? 0.602 6.155 10.829 1.00 95.94 101 SER A N 1
ATOM 796 C CA . SER A 1 101 ? 1.052 7.489 11.235 1.00 95.94 101 SER A CA 1
ATOM 797 C C . SER A 1 101 ? 0.130 8.582 10.687 1.00 95.94 101 SER A C 1
ATOM 799 O O . SER A 1 101 ? -0.462 8.435 9.616 1.00 95.94 101 SER A O 1
ATOM 801 N N . GLU A 1 102 ? 0.042 9.713 11.391 1.00 95.81 102 GLU A N 1
ATOM 802 C CA . GLU A 1 102 ? -0.734 10.877 10.935 1.00 95.81 102 GLU A CA 1
ATOM 803 C C . GLU A 1 102 ? -0.315 11.321 9.532 1.00 95.81 102 GLU A C 1
ATOM 805 O O . GLU A 1 102 ? -1.163 11.579 8.683 1.00 95.81 102 GLU A O 1
ATOM 810 N N . LYS A 1 103 ? 0.995 11.312 9.256 1.00 96.69 103 LYS A N 1
ATOM 811 C CA . LYS A 1 103 ? 1.541 11.628 7.935 1.00 96.69 103 LYS A CA 1
ATOM 812 C C . LYS A 1 103 ? 1.010 10.688 6.853 1.00 96.69 103 LYS A C 1
ATOM 814 O O . LYS A 1 103 ? 0.603 11.160 5.796 1.00 96.69 103 LYS A O 1
ATOM 819 N N . LEU A 1 104 ? 1.021 9.377 7.097 1.00 96.44 104 LEU A N 1
ATOM 820 C CA . LEU A 1 104 ? 0.537 8.417 6.109 1.00 96.44 104 LEU A CA 1
ATOM 821 C C . LEU A 1 104 ? -0.973 8.558 5.889 1.00 96.44 104 LEU A C 1
ATOM 823 O O . LEU A 1 104 ? -1.434 8.512 4.751 1.00 96.44 104 LEU A O 1
ATOM 827 N N . ASN A 1 105 ? -1.729 8.795 6.962 1.00 95.88 105 ASN A N 1
ATOM 828 C CA . ASN A 1 105 ? -3.161 9.057 6.861 1.00 95.88 105 ASN A CA 1
ATOM 829 C C . ASN A 1 105 ? -3.450 10.326 6.049 1.00 95.88 105 ASN A C 1
ATOM 831 O O . ASN A 1 105 ? -4.350 10.319 5.214 1.00 95.88 105 ASN A O 1
ATOM 835 N N . GLN A 1 106 ? -2.667 11.389 6.247 1.00 96.25 106 GLN A N 1
ATOM 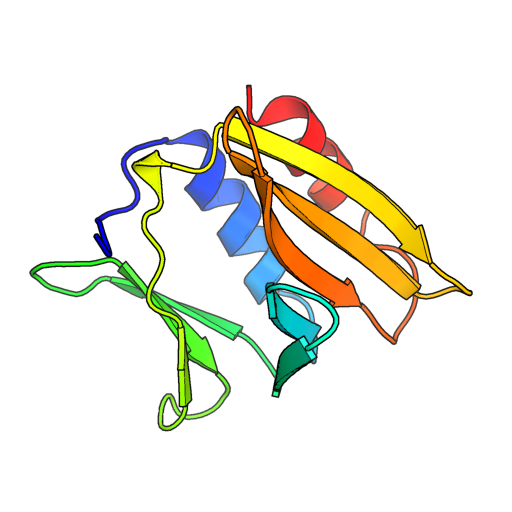836 C CA . GLN A 1 106 ? -2.811 12.632 5.495 1.00 96.25 106 GLN A CA 1
ATOM 837 C C . GLN A 1 106 ? -2.516 12.428 4.002 1.00 96.25 106 GLN A C 1
ATOM 839 O O . GLN A 1 106 ? -3.322 12.821 3.167 1.00 96.25 106 GLN A O 1
ATOM 844 N N . LEU A 1 107 ? -1.434 11.717 3.659 1.00 96.81 107 LEU A N 1
ATOM 845 C CA . LEU A 1 107 ? -1.117 11.364 2.267 1.00 96.81 107 LEU A CA 1
ATOM 846 C C . LEU A 1 107 ? -2.236 10.550 1.597 1.00 96.81 107 LEU A C 1
ATOM 848 O O . LEU A 1 107 ? -2.504 10.733 0.413 1.00 96.81 107 LEU A O 1
ATOM 852 N N . ALA A 1 108 ? -2.900 9.662 2.342 1.00 95.50 108 ALA A N 1
ATOM 853 C CA . ALA A 1 108 ? -4.032 8.892 1.832 1.00 95.50 108 ALA A CA 1
ATOM 854 C C . ALA A 1 108 ? -5.278 9.764 1.594 1.00 95.50 108 ALA A C 1
ATOM 856 O O . ALA A 1 108 ? -5.991 9.554 0.615 1.00 95.50 108 ALA A O 1
ATOM 857 N N . ILE A 1 109 ? -5.530 10.753 2.457 1.00 92.75 109 ILE A N 1
ATOM 858 C CA . ILE A 1 109 ? -6.629 11.722 2.304 1.00 92.75 109 ILE A CA 1
ATOM 859 C C . ILE A 1 109 ? -6.385 12.643 1.099 1.00 92.75 109 ILE A C 1
ATOM 861 O O . ILE A 1 109 ? -7.317 12.930 0.342 1.00 92.75 109 ILE A O 1
ATOM 865 N N . ASP A 1 110 ? -5.136 13.066 0.907 1.00 92.00 110 ASP A N 1
ATOM 866 C CA . ASP A 1 110 ? -4.717 14.002 -0.141 1.00 92.00 110 ASP A CA 1
ATOM 867 C C . ASP A 1 110 ? -4.539 13.345 -1.518 1.00 92.00 110 ASP A C 1
ATOM 869 O O . ASP A 1 110 ? -4.288 14.039 -2.496 1.00 92.00 110 ASP A O 1
ATOM 873 N N . PHE A 1 111 ? -4.705 12.022 -1.625 1.00 87.00 111 PHE A N 1
ATOM 874 C CA . PHE A 1 111 ? -4.515 11.242 -2.855 1.00 87.00 111 PHE A CA 1
ATOM 875 C C . PHE A 1 111 ? -5.407 11.662 -4.050 1.00 87.00 111 PHE A C 1
ATOM 877 O O . PHE A 1 111 ? -5.175 11.199 -5.167 1.00 87.00 111 PHE A O 1
ATOM 884 N N . LYS A 1 112 ? -6.401 12.531 -3.836 1.00 69.00 112 LYS A N 1
ATOM 885 C CA . LYS A 1 112 ? -7.332 13.005 -4.874 1.00 69.00 112 LYS A CA 1
ATOM 886 C C . LYS A 1 112 ? -6.652 13.530 -6.140 1.00 69.00 112 LYS A C 1
ATOM 888 O O . LYS A 1 112 ? -5.603 14.205 -6.040 1.00 69.00 112 LYS A O 1
#

Secondary structure (DSSP, 8-state):
-------TTHHHHHHHHTTSSSEEEEE-STT--EEEEE-EEEEE-SS-EEEEETTTTEEEE--GGG--EEEEEEETTEEEEEEE-SSSEEEEEEETTSSPPHHHHHHHHTT-

Sequence (112 aa):
MPSKIVNSNLLPLFDEITKCEKLIFACGTNGISANIVGKFKLNFLHSEDRLDCEDGTNHIHIDWGNIQKIETGNFYGEGVLTFQSEKNVLFKLYNPNGNFSEKLNQLAIDFK

Solvent-accessible surface area (backbone atoms only — not comparable to full-atom values): 6291 Å² total; per-residue (Å²): 110,63,23,49,80,80,58,78,55,52,52,65,39,50,60,52,58,42,69,48,64,64,35,37,41,38,38,64,61,97,94,44,72,51,74,54,75,38,37,45,41,84,44,84,55,96,80,34,33,34,41,27,33,72,90,46,86,48,68,45,80,39,41,48,80,53,58,68,45,49,44,75,52,73,58,98,64,21,8,33,41,41,36,17,35,98,86,45,77,62,36,34,42,36,29,80,93,22,70,69,54,72,68,55,48,49,40,37,67,62,51,111

Radius of gyration: 13.08 Å; Cα contacts (8 Å, |Δi|>4): 228; chains: 1; bounding box: 30×29×35 Å

Foldseek 3Di:
DFAAQPQPLVVVLVVLQLPAFWKWKWFDDDPDIDIDIGRWDWDDDDGHIWIAHDVRPDIGGDPNVQFDAWDWDADPFWTKIFTDGPPDTGIMITHPVGHDDPVSNVSRVVSD

pLDDT: mean 93.65, std 4.56, range [69.0, 98.06]